Protein AF-A0A1G6Q5S9-F1 (afdb_monomer)

Foldseek 3Di:
DDAEDEQEAAPDPVSLVVLQVCLVPYHYEYEYEDEQAVVPPPPPDGHPPVVVVVVQVCCVPVVLVSSVVSSVVNPRPDRYHYYYDYDHPDD

Sequence (91 aa):
MYEEILVAFDGSETSDRALAEPLHVARLTCAHAIDIMAPFGRARACMPAALIAAYRERARTVVPESARSEAKARGADRETACPVLLVRGAS

Radius of gyration: 14.67 Å; Cα contacts (8 Å, |Δi|>4): 129; chains: 1; bounding box: 35×19×44 Å

pLDDT: mean 74.45, std 9.78, range [50.25, 89.31]

Secondary structure (DSSP, 8-state):
--SEEEEE--SSHHHHHHHHGGGGTSEEEEEEEEESSGGGTTS--PPPHHHHHHHHHHHHHHHHHHHHHHHHHTT--SPPB-PEEEEPPP-

Nearest PDB structures (foldseek):
  3hgm-assembly2_C  TM=7.382E-01  e=6.450E-04  Halomonas elongata
  6guo-assemb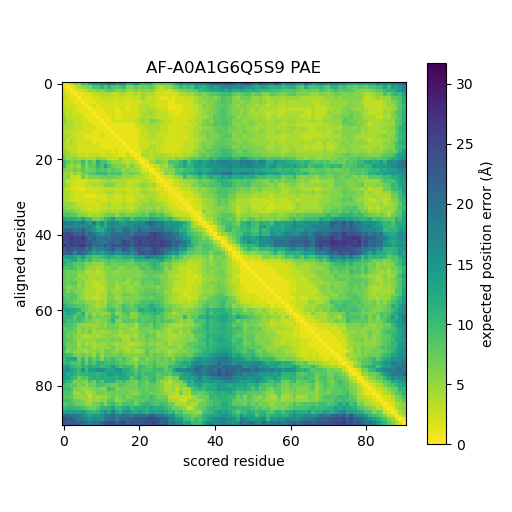ly1_A  TM=3.476E-01  e=1.527E+00  Aspergi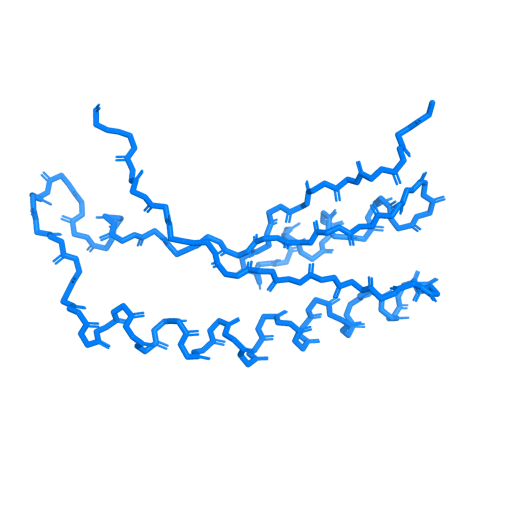llus nidulans FGSC A4
  6gug-assembly1_B  TM=3.258E-01  e=1.632E+00  Aspergillus fumigatus Af293
  6gur-assembly1_A  TM=3.431E-01  e=2.983E+00  Aspergillus fumigatus Af293
  6gug-assembly1_A  TM=2.761E-01  e=1.527E+00  Aspergillus fumigatus Af293

Solvent-accessible surface area (backbone atoms only — not comparable to full-atom values): 5434 Å² total; per-residue (Å²): 130,64,69,65,45,82,36,74,37,81,83,44,74,67,29,55,54,61,58,53,72,48,57,86,69,34,46,54,36,38,34,29,68,48,67,50,38,68,92,48,53,95,47,92,54,67,60,54,68,69,57,54,48,52,53,50,53,49,42,68,53,54,49,42,50,53,53,44,51,54,37,47,77,71,68,41,91,63,87,64,50,50,54,72,41,82,41,78,74,87,1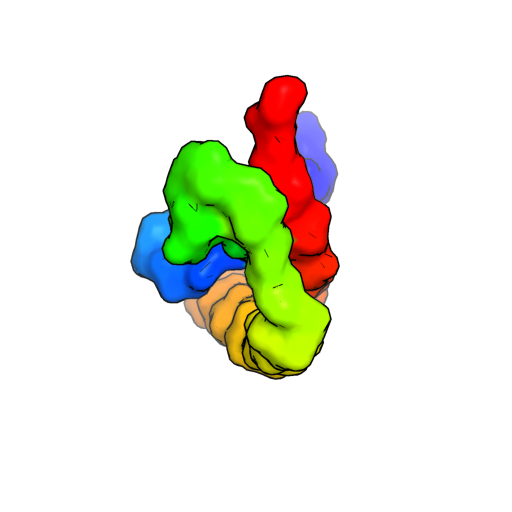27

InterPro domains:
  IPR014729 Rossmann-like alpha/beta/alpha sandwich fold [G3DSA:3.40.50.620] (1-81)

Mean predicted aligned error: 7.95 Å

Organism: NCBI:txid416944

Structure (mmCIF, N/CA/C/O backbone):
data_AF-A0A1G6Q5S9-F1
#
_entry.id   AF-A0A1G6Q5S9-F1
#
loop_
_atom_site.group_PDB
_atom_site.id
_atom_site.type_symbol
_atom_site.label_atom_id
_atom_site.label_alt_id
_atom_site.label_comp_id
_atom_site.label_asym_id
_atom_site.label_entity_id
_atom_sit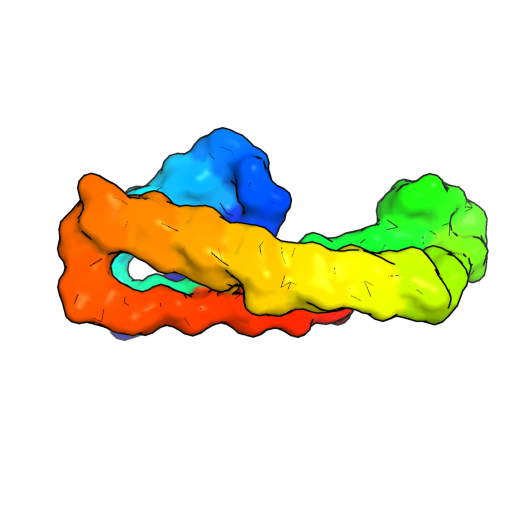e.label_seq_id
_atom_site.pdbx_PDB_ins_code
_atom_site.Cartn_x
_atom_site.Cartn_y
_atom_site.Cartn_z
_atom_site.occupancy
_atom_site.B_iso_or_equiv
_atom_site.auth_seq_id
_atom_site.auth_comp_id
_atom_site.auth_asym_id
_atom_site.auth_atom_id
_atom_site.pdbx_PDB_model_num
ATOM 1 N N . MET A 1 1 ? -22.053 -4.147 11.583 1.00 69.00 1 MET A N 1
ATOM 2 C CA . MET A 1 1 ? -20.849 -3.306 11.772 1.00 69.00 1 MET A CA 1
ATOM 3 C C . MET A 1 1 ? -19.729 -3.955 10.972 1.00 69.00 1 MET A C 1
ATOM 5 O O . MET A 1 1 ? -19.777 -5.171 10.840 1.00 69.00 1 MET A O 1
ATOM 9 N N . TYR A 1 2 ? -18.811 -3.197 10.370 1.00 74.56 2 TYR A N 1
ATOM 10 C CA . TYR A 1 2 ? -17.743 -3.789 9.554 1.00 74.56 2 TYR A CA 1
ATOM 11 C C . TYR A 1 2 ? -16.719 -4.491 10.448 1.00 74.56 2 TYR A C 1
ATOM 13 O O . TYR A 1 2 ? -16.241 -3.901 11.410 1.00 74.56 2 TYR A O 1
ATOM 21 N N . GLU A 1 3 ? -16.403 -5.747 10.143 1.00 79.25 3 GLU A N 1
ATOM 22 C CA . GLU A 1 3 ? -15.425 -6.529 10.910 1.00 79.25 3 GLU A CA 1
ATOM 23 C C . GLU A 1 3 ? -13.985 -6.203 10.490 1.00 79.25 3 GLU A C 1
ATOM 25 O O . GLU A 1 3 ? -13.081 -6.141 11.328 1.00 79.25 3 GLU A O 1
ATOM 30 N N . GLU A 1 4 ? -13.789 -5.935 9.198 1.00 83.50 4 GLU A N 1
ATOM 31 C CA . GLU A 1 4 ? -12.496 -5.654 8.585 1.00 83.50 4 GLU A CA 1
ATOM 32 C C . GLU A 1 4 ? -12.629 -4.573 7.503 1.00 83.50 4 GLU A C 1
ATOM 34 O O . GLU A 1 4 ? -13.604 -4.546 6.748 1.00 83.50 4 GLU A O 1
ATOM 3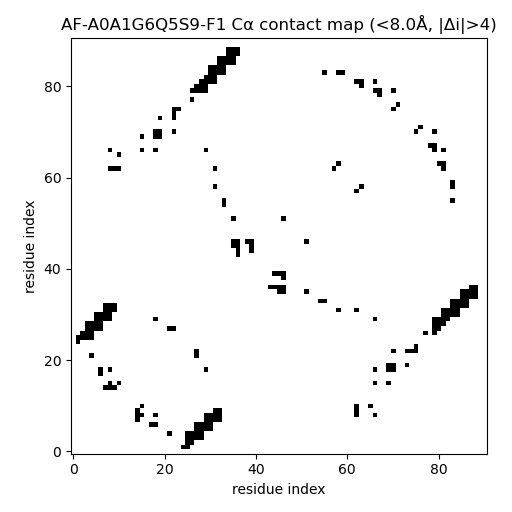9 N N . ILE A 1 5 ? -11.648 -3.672 7.441 1.00 85.25 5 ILE A N 1
ATOM 40 C CA . ILE A 1 5 ? -11.556 -2.584 6.467 1.00 85.25 5 ILE A CA 1
ATOM 41 C C . ILE A 1 5 ? -10.228 -2.712 5.718 1.00 85.25 5 ILE A C 1
ATOM 43 O O . ILE A 1 5 ? -9.170 -2.875 6.328 1.00 85.25 5 ILE A O 1
ATOM 47 N N . LEU A 1 6 ? -10.294 -2.618 4.388 1.00 86.44 6 LEU A N 1
ATOM 48 C CA . LEU A 1 6 ? -9.130 -2.551 3.510 1.00 86.44 6 LEU A CA 1
ATOM 49 C C . LEU A 1 6 ? -8.824 -1.088 3.168 1.00 86.44 6 LEU A C 1
ATOM 51 O O . LEU A 1 6 ? -9.675 -0.403 2.602 1.00 86.44 6 LEU A O 1
ATOM 55 N N . VAL A 1 7 ? -7.609 -0.626 3.460 1.00 86.62 7 VAL A N 1
ATOM 56 C CA . VAL A 1 7 ? -7.146 0.733 3.135 1.00 86.62 7 VAL A CA 1
ATOM 57 C C . VAL A 1 7 ? -6.044 0.676 2.085 1.00 86.62 7 VAL A C 1
ATOM 59 O O . VAL A 1 7 ? -5.024 0.015 2.268 1.00 86.62 7 VAL A O 1
ATOM 62 N N . ALA A 1 8 ? -6.226 1.393 0.978 1.00 88.00 8 ALA A N 1
ATOM 63 C CA . ALA A 1 8 ? -5.142 1.625 0.033 1.00 88.00 8 ALA A CA 1
ATOM 64 C C . ALA A 1 8 ? -4.119 2.583 0.659 1.00 88.00 8 ALA A C 1
ATOM 66 O O . ALA A 1 8 ? -4.482 3.665 1.117 1.00 88.00 8 ALA A O 1
ATOM 67 N N . PHE A 1 9 ? -2.852 2.179 0.679 1.00 86.00 9 PHE A N 1
ATOM 68 C CA . PHE A 1 9 ? -1.780 2.929 1.317 1.00 86.00 9 PHE A CA 1
ATOM 69 C C . PHE A 1 9 ? -0.623 3.125 0.345 1.00 86.00 9 PHE A C 1
ATOM 71 O O . PHE A 1 9 ? 0.013 2.157 -0.069 1.00 86.00 9 PHE A O 1
ATOM 78 N N . ASP A 1 10 ? -0.340 4.370 -0.025 1.00 84.44 10 ASP A N 1
ATOM 79 C CA . ASP A 1 10 ? 0.751 4.734 -0.935 1.00 84.44 10 ASP A CA 1
ATOM 80 C C . ASP A 1 10 ? 1.884 5.509 -0.240 1.00 84.44 10 ASP A C 1
ATOM 82 O O . ASP A 1 10 ? 2.912 5.769 -0.865 1.00 84.44 10 ASP A O 1
ATOM 86 N N . GLY A 1 11 ? 1.735 5.811 1.056 1.00 81.19 11 GLY A N 1
ATOM 87 C CA . GLY A 1 11 ? 2.691 6.590 1.846 1.00 81.19 11 GLY A CA 1
ATOM 88 C C . GLY A 1 11 ? 2.546 8.102 1.669 1.00 81.19 11 GLY A C 1
ATOM 89 O O . GLY A 1 11 ? 3.412 8.855 2.109 1.00 81.19 11 GLY A O 1
ATOM 90 N N . SER A 1 12 ? 1.488 8.561 0.997 1.00 85.50 12 SER A N 1
ATOM 91 C CA . SER A 1 12 ? 1.110 9.971 0.994 1.00 85.50 12 SER A CA 1
ATOM 92 C C . SER A 1 12 ? 0.450 10.362 2.317 1.00 85.50 12 SER A C 1
ATOM 94 O O . SER A 1 12 ? -0.233 9.548 2.943 1.00 85.50 12 SER A O 1
ATOM 96 N N . GLU A 1 13 ? 0.522 11.648 2.667 1.00 86.50 13 GLU A N 1
ATOM 97 C CA . GLU A 1 13 ? -0.157 12.204 3.849 1.00 86.50 13 GLU A CA 1
ATOM 98 C C . GLU A 1 13 ? -1.673 11.929 3.833 1.00 86.50 13 GLU A C 1
ATOM 100 O O . GLU A 1 13 ? -2.315 11.749 4.868 1.00 86.50 13 GLU A O 1
ATOM 105 N N . THR A 1 14 ? -2.270 11.871 2.638 1.00 89.31 14 THR A N 1
ATOM 106 C CA . THR A 1 14 ? -3.691 11.533 2.486 1.00 89.31 14 THR A CA 1
ATOM 107 C C . THR A 1 14 ? -3.948 10.076 2.860 1.00 89.31 14 THR A C 1
ATOM 109 O O . THR A 1 14 ? -4.910 9.791 3.572 1.00 89.31 14 THR A O 1
ATOM 112 N N . SER A 1 15 ? -3.076 9.161 2.432 1.00 86.12 15 SER A N 1
ATOM 113 C CA . SER A 1 15 ? -3.178 7.752 2.810 1.00 86.12 15 SER A CA 1
ATOM 114 C C . SER A 1 15 ? -2.905 7.511 4.300 1.00 86.12 15 SER A C 1
ATOM 116 O O . SER A 1 15 ? -3.566 6.662 4.894 1.00 86.12 15 SER A O 1
ATOM 118 N N . ASP A 1 16 ? -2.042 8.311 4.938 1.00 84.69 16 ASP A N 1
ATOM 119 C CA . ASP A 1 16 ? -1.806 8.253 6.390 1.00 84.69 16 ASP A CA 1
ATOM 120 C C . ASP A 1 16 ? -3.072 8.615 7.177 1.00 84.69 16 ASP A C 1
ATOM 122 O O . ASP A 1 16 ? -3.468 7.923 8.118 1.00 84.69 16 ASP A O 1
ATOM 126 N N . ARG A 1 17 ? -3.766 9.682 6.761 1.00 85.25 17 ARG A N 1
ATOM 127 C CA . ARG A 1 17 ? -5.051 10.068 7.365 1.00 85.25 17 ARG A CA 1
ATOM 128 C C . ARG A 1 17 ? -6.124 9.003 7.129 1.00 85.25 17 ARG A C 1
ATOM 130 O O . ARG A 1 17 ? -6.870 8.685 8.049 1.00 85.25 17 ARG A O 1
ATOM 137 N N . ALA A 1 18 ? -6.175 8.412 5.936 1.00 85.06 18 ALA A N 1
ATOM 138 C CA . ALA A 1 18 ? -7.124 7.343 5.623 1.00 85.06 18 ALA A CA 1
ATOM 139 C C . ALA A 1 18 ? -6.866 6.057 6.426 1.00 85.06 18 ALA A C 1
ATOM 141 O O . ALA A 1 18 ? -7.811 5.343 6.752 1.00 85.06 18 ALA A O 1
ATOM 142 N N . LEU A 1 19 ? -5.608 5.769 6.772 1.00 81.00 19 LEU A N 1
ATOM 143 C CA . LEU A 1 19 ? -5.248 4.648 7.640 1.00 81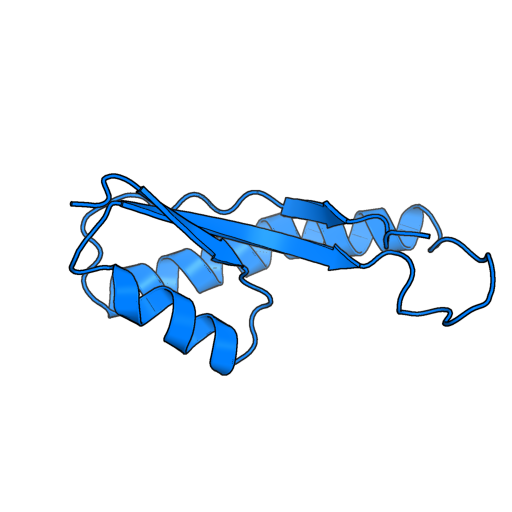.00 19 LEU A CA 1
ATOM 144 C C . LEU A 1 19 ? -5.687 4.882 9.093 1.00 81.00 19 LEU A C 1
ATOM 146 O O . LEU A 1 19 ? -5.950 3.921 9.808 1.00 81.00 19 LEU A O 1
ATOM 150 N N . ALA A 1 20 ? -5.787 6.142 9.519 1.00 77.44 20 ALA A N 1
ATOM 151 C CA . ALA A 1 20 ? -6.101 6.531 10.888 1.00 77.44 20 ALA A CA 1
ATOM 152 C C . ALA A 1 20 ? -7.588 6.447 11.257 1.00 77.44 20 ALA A C 1
ATOM 154 O O . ALA A 1 20 ? -7.932 5.968 12.335 1.00 77.44 20 ALA A O 1
ATOM 155 N N . GLU A 1 21 ? -8.456 6.935 10.371 1.00 77.50 21 GLU A N 1
ATOM 156 C CA . GLU A 1 21 ? -9.912 7.025 10.573 1.00 77.50 21 GLU A CA 1
ATOM 157 C C . GLU A 1 21 ? -10.572 5.703 11.029 1.00 77.50 21 GLU A C 1
ATOM 159 O O . GLU A 1 21 ? -11.381 5.722 11.960 1.00 77.50 21 GLU A O 1
ATOM 164 N N . PRO A 1 22 ? -10.246 4.528 10.452 1.00 68.25 22 PRO A N 1
ATOM 165 C CA . PRO A 1 22 ? -10.992 3.306 10.731 1.00 68.25 22 PRO A CA 1
ATOM 166 C C . PRO A 1 22 ? -10.469 2.518 11.944 1.00 68.25 22 PRO A C 1
ATOM 168 O O . PRO A 1 22 ? -11.113 1.546 12.350 1.00 68.25 22 PRO A O 1
ATOM 171 N N . LEU A 1 23 ? -9.336 2.919 12.548 1.00 66.31 23 LEU A N 1
ATOM 172 C CA . LEU A 1 23 ? -8.664 2.172 13.631 1.00 66.31 23 LEU A CA 1
ATOM 173 C C . LEU A 1 23 ? -9.554 1.980 14.867 1.00 66.31 23 LEU A C 1
ATOM 175 O O . LEU A 1 23 ? -9.335 1.058 15.648 1.00 66.31 23 LEU A O 1
ATOM 179 N N . HIS A 1 24 ? -10.567 2.828 15.047 1.00 68.06 24 HIS A N 1
ATOM 180 C CA . HIS A 1 24 ? -11.465 2.785 16.202 1.00 68.06 24 HIS A CA 1
ATOM 181 C C . HIS A 1 24 ? -12.731 1.948 15.973 1.00 68.06 24 HIS A C 1
ATOM 183 O O . HIS A 1 24 ? -13.500 1.748 16.913 1.00 68.06 24 HIS A O 1
ATOM 189 N N . VAL A 1 25 ? -12.969 1.459 14.748 1.00 73.50 25 VAL A N 1
ATOM 190 C CA . VAL A 1 25 ? -14.252 0.834 14.371 1.00 73.50 25 VAL A CA 1
ATOM 191 C C . VAL A 1 25 ? -14.140 -0.567 13.771 1.00 73.50 25 VAL A C 1
ATOM 193 O O . VAL A 1 25 ? -15.135 -1.289 13.801 1.00 73.50 25 VAL A O 1
ATOM 196 N N . ALA A 1 26 ? -12.976 -0.976 13.253 1.00 76.88 26 ALA A N 1
ATOM 197 C CA . ALA A 1 26 ? -12.785 -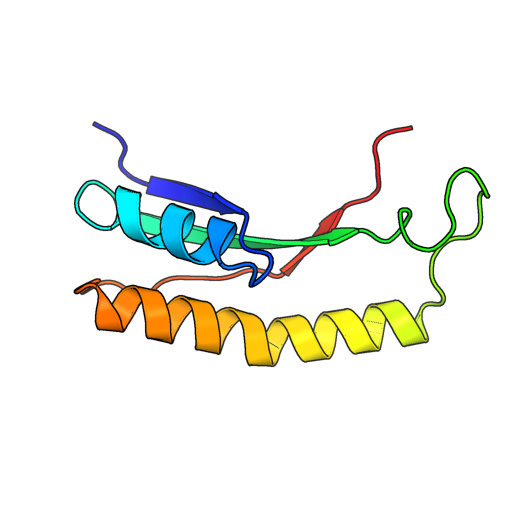2.300 12.650 1.00 76.88 26 ALA A CA 1
ATOM 198 C C . ALA A 1 26 ? -11.317 -2.760 12.685 1.00 76.88 26 ALA A C 1
ATOM 200 O O . ALA A 1 26 ? -10.407 -1.978 12.962 1.00 76.88 26 ALA A O 1
ATOM 201 N N . ARG A 1 27 ? -11.067 -4.039 12.363 1.00 77.31 27 ARG A N 1
ATOM 202 C CA . ARG A 1 27 ? -9.708 -4.497 12.028 1.00 77.31 27 ARG A CA 1
ATOM 203 C C . ARG A 1 27 ? -9.265 -3.861 10.713 1.00 77.31 27 ARG A C 1
ATOM 205 O O . ARG A 1 27 ? -10.068 -3.741 9.793 1.00 77.31 27 ARG A O 1
ATOM 212 N N . LEU A 1 28 ? -7.989 -3.502 10.618 1.00 79.00 28 LEU A N 1
ATOM 213 C CA . LEU A 1 28 ? -7.436 -2.855 9.435 1.00 79.00 28 LEU A CA 1
ATOM 214 C C . LEU A 1 28 ? -6.412 -3.729 8.725 1.00 79.00 28 LEU A C 1
ATOM 216 O O . LEU A 1 28 ? -5.449 -4.207 9.326 1.00 79.00 28 LEU A O 1
ATOM 220 N N . THR A 1 29 ? -6.615 -3.854 7.420 1.00 83.19 29 THR A N 1
ATOM 221 C CA . THR A 1 29 ? -5.646 -4.390 6.472 1.00 83.19 29 THR A CA 1
ATOM 222 C C . THR A 1 29 ? -5.299 -3.264 5.507 1.00 83.19 29 THR A C 1
ATOM 224 O O . THR A 1 29 ? -6.190 -2.623 4.955 1.00 83.19 29 THR A O 1
ATOM 227 N N . CYS A 1 30 ? -4.017 -2.981 5.304 1.00 82.31 30 CYS A N 1
ATOM 228 C CA . CYS A 1 30 ? -3.582 -2.013 4.303 1.00 82.31 30 CYS A CA 1
ATOM 229 C C . CYS A 1 30 ? -3.075 -2.717 3.046 1.00 82.31 30 CYS A C 1
ATOM 231 O O . CYS A 1 30 ? -2.642 -3.862 3.091 1.00 82.31 30 CYS A O 1
ATOM 233 N N . ALA A 1 31 ? -3.141 -2.058 1.898 1.00 86.19 31 ALA A N 1
ATOM 234 C CA . ALA A 1 31 ? -2.611 -2.593 0.654 1.00 86.19 31 ALA A CA 1
ATOM 235 C C . ALA A 1 31 ? -1.849 -1.516 -0.105 1.00 86.19 31 ALA A C 1
ATOM 237 O O . ALA A 1 31 ? -2.382 -0.440 -0.376 1.00 86.19 31 ALA A O 1
ATOM 238 N N . HIS A 1 32 ? -0.616 -1.836 -0.490 1.00 86.25 32 HIS A N 1
ATOM 239 C CA . HIS A 1 32 ? 0.209 -0.948 -1.296 1.00 86.25 32 HIS A CA 1
ATOM 240 C C . HIS A 1 32 ? 0.175 -1.363 -2.756 1.00 86.25 32 HIS A C 1
ATOM 242 O O . HIS A 1 32 ? 0.653 -2.444 -3.103 1.00 86.25 32 HIS A O 1
ATOM 248 N N . ALA A 1 33 ? -0.379 -0.509 -3.609 1.00 83.81 33 ALA A N 1
ATOM 249 C CA . ALA A 1 33 ? -0.441 -0.747 -5.041 1.00 83.81 33 ALA A CA 1
ATOM 250 C C . ALA A 1 33 ? 0.787 -0.160 -5.747 1.00 83.81 33 ALA A C 1
ATOM 252 O O . ALA A 1 33 ? 1.031 1.041 -5.680 1.00 83.81 33 ALA A O 1
ATOM 253 N N . ILE A 1 34 ? 1.522 -0.996 -6.482 1.00 80.88 34 ILE A N 1
ATOM 254 C CA . ILE A 1 34 ? 2.520 -0.524 -7.450 1.00 80.88 34 ILE A CA 1
ATOM 255 C C . ILE A 1 34 ? 1.836 -0.449 -8.813 1.00 80.88 34 ILE A C 1
ATOM 257 O O . ILE A 1 34 ? 1.499 -1.486 -9.398 1.00 80.88 34 ILE A O 1
ATOM 261 N N . ASP A 1 35 ? 1.649 0.770 -9.317 1.00 78.44 35 ASP A N 1
ATOM 262 C CA . ASP A 1 35 ? 1.185 1.002 -10.682 1.00 78.44 35 ASP A CA 1
ATOM 263 C C . ASP A 1 35 ? 2.346 0.808 -11.663 1.00 78.44 35 ASP A C 1
ATOM 265 O O . ASP A 1 35 ? 3.292 1.599 -11.723 1.00 78.44 35 ASP A O 1
ATOM 269 N N . ILE A 1 36 ? 2.283 -0.280 -12.433 1.00 74.12 36 ILE A N 1
ATOM 270 C CA . ILE A 1 36 ? 3.336 -0.643 -13.386 1.00 74.12 36 ILE A CA 1
ATOM 271 C C . ILE A 1 36 ? 3.161 -0.041 -14.784 1.00 74.12 36 ILE A C 1
ATOM 273 O O . ILE A 1 36 ? 4.007 -0.273 -15.650 1.00 74.12 36 ILE A O 1
ATOM 277 N N . MET A 1 37 ? 2.084 0.718 -14.996 1.00 67.38 37 MET A N 1
ATOM 278 C CA . MET A 1 37 ? 1.721 1.325 -16.277 1.00 67.38 37 MET A CA 1
ATOM 279 C C . MET A 1 37 ? 1.864 2.852 -16.250 1.00 67.38 37 MET A C 1
ATOM 281 O O . MET A 1 37 ? 2.321 3.437 -17.233 1.00 67.38 37 MET A O 1
ATOM 285 N N . ALA A 1 38 ? 1.548 3.502 -15.125 1.00 64.06 38 ALA A N 1
ATOM 286 C CA . ALA A 1 38 ? 1.602 4.960 -14.981 1.00 64.06 38 ALA A CA 1
ATOM 287 C C . ALA A 1 38 ? 2.934 5.633 -15.372 1.00 64.06 38 ALA A C 1
ATOM 289 O O . ALA A 1 38 ? 2.865 6.690 -16.005 1.00 64.06 38 ALA A O 1
ATOM 290 N N . PRO A 1 39 ? 4.136 5.078 -15.088 1.00 60.84 39 PRO A N 1
ATOM 291 C CA . PRO A 1 39 ? 5.385 5.785 -15.387 1.00 60.84 39 PRO A CA 1
ATOM 292 C C . PRO A 1 39 ? 5.631 6.011 -16.887 1.00 60.84 39 PRO A C 1
ATOM 294 O O . PRO A 1 39 ? 6.436 6.865 -17.248 1.00 60.84 39 PRO A O 1
ATOM 297 N N . PHE A 1 40 ? 4.955 5.256 -17.762 1.00 61.56 40 PHE A N 1
ATOM 298 C CA . PHE A 1 40 ? 5.167 5.287 -19.214 1.00 61.56 40 PHE A CA 1
ATOM 299 C C . PHE A 1 40 ? 3.966 5.851 -19.996 1.00 61.56 40 PHE A C 1
ATOM 301 O O . PHE A 1 40 ? 4.002 5.925 -21.228 1.00 61.56 40 PHE A O 1
ATOM 308 N N . GLY A 1 41 ? 2.908 6.300 -19.309 1.00 59.78 41 GLY A N 1
ATOM 309 C CA . GLY A 1 41 ? 1.701 6.840 -19.940 1.00 59.78 41 GLY A CA 1
ATOM 310 C C . GLY A 1 41 ? 0.983 5.829 -20.848 1.00 59.78 41 GLY A C 1
ATOM 311 O O . GLY A 1 41 ? 1.018 4.626 -20.621 1.00 59.78 41 GLY A O 1
ATOM 312 N N . ARG A 1 42 ? 0.327 6.307 -21.920 1.00 54.28 42 ARG A N 1
ATOM 313 C CA . ARG A 1 42 ? -0.358 5.456 -22.924 1.00 54.28 42 ARG A CA 1
ATOM 314 C C . ARG A 1 42 ? 0.587 4.591 -23.772 1.00 54.28 42 ARG A C 1
ATOM 316 O O . ARG A 1 42 ? 0.121 3.865 -24.653 1.00 54.28 42 ARG A O 1
ATOM 323 N N . ALA A 1 43 ? 1.899 4.669 -23.560 1.00 55.59 43 ALA A N 1
ATOM 324 C CA . ALA A 1 43 ? 2.818 3.769 -24.228 1.00 55.59 43 ALA A CA 1
ATOM 325 C C . ALA A 1 43 ? 2.666 2.372 -23.615 1.00 55.59 43 ALA A C 1
ATOM 327 O O . ALA A 1 43 ? 2.754 2.197 -22.406 1.00 55.59 43 ALA A O 1
ATOM 328 N N . ARG A 1 44 ? 2.502 1.350 -24.461 1.00 54.94 44 ARG A N 1
ATOM 329 C CA . ARG A 1 44 ? 2.487 -0.085 -24.099 1.00 54.94 44 ARG A CA 1
ATOM 330 C C . ARG A 1 44 ? 3.782 -0.586 -23.421 1.00 54.94 44 ARG A C 1
ATOM 332 O O . ARG A 1 44 ? 3.989 -1.793 -23.315 1.00 54.94 44 ARG A O 1
ATOM 339 N N . ALA A 1 45 ? 4.677 0.307 -23.009 1.00 60.06 45 ALA A N 1
ATOM 340 C CA . ALA A 1 45 ? 5.903 -0.036 -22.320 1.00 60.06 45 ALA A CA 1
ATOM 341 C C . ALA A 1 45 ? 5.569 -0.411 -20.871 1.00 60.06 45 ALA A C 1
ATOM 343 O O . ALA A 1 45 ? 5.245 0.435 -20.043 1.00 60.06 45 ALA A O 1
ATOM 344 N N . CYS A 1 46 ? 5.631 -1.709 -20.581 1.00 61.59 46 CYS A N 1
ATOM 345 C CA . CYS A 1 46 ? 5.635 -2.200 -19.212 1.00 61.59 46 CYS A CA 1
ATOM 346 C C . CYS A 1 46 ? 6.934 -1.759 -18.529 1.00 61.59 46 CYS A C 1
ATOM 348 O O . CYS A 1 46 ? 8.003 -1.766 -19.147 1.00 61.59 46 CYS A O 1
ATOM 350 N N . MET A 1 47 ? 6.849 -1.434 -17.242 1.00 71.19 47 MET A N 1
ATOM 351 C CA . MET A 1 47 ? 8.022 -1.173 -16.421 1.00 71.19 47 MET A CA 1
ATOM 352 C C . MET A 1 47 ? 9.041 -2.328 -16.505 1.00 71.19 47 MET A C 1
ATOM 354 O O . MET A 1 47 ? 8.648 -3.496 -16.406 1.00 71.19 47 MET A O 1
ATOM 358 N N . PRO A 1 48 ? 10.352 -2.045 -16.657 1.00 80.62 48 PRO A N 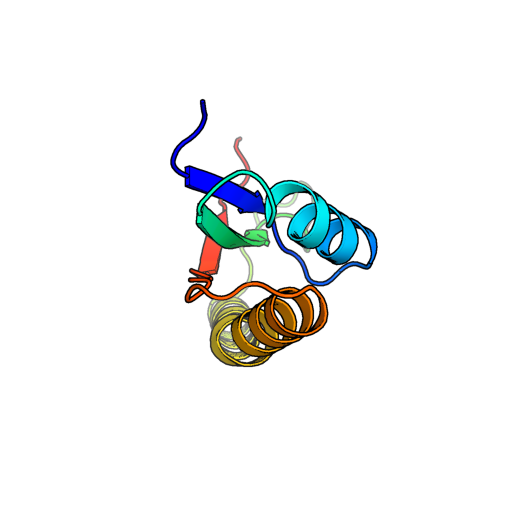1
ATOM 359 C CA . PRO A 1 48 ? 11.373 -3.085 -16.637 1.00 80.62 48 PRO A CA 1
ATOM 360 C C . PRO A 1 48 ? 11.292 -3.932 -15.364 1.00 80.62 48 PRO A C 1
ATOM 362 O O . PRO A 1 48 ? 11.103 -3.404 -14.267 1.00 80.62 48 PRO A O 1
ATOM 365 N N . ALA A 1 49 ? 11.499 -5.246 -15.490 1.00 82.06 49 ALA A N 1
ATOM 366 C CA . ALA A 1 49 ? 11.386 -6.182 -14.367 1.00 82.06 49 ALA A CA 1
ATOM 367 C C . ALA A 1 49 ? 12.294 -5.814 -13.178 1.00 82.06 49 ALA A C 1
ATOM 369 O O . ALA A 1 49 ? 11.886 -5.965 -12.029 1.00 82.06 49 ALA A O 1
ATOM 370 N N . ALA A 1 50 ? 13.490 -5.278 -13.448 1.00 84.00 50 ALA A N 1
ATOM 371 C CA . ALA A 1 50 ? 14.413 -4.801 -12.417 1.00 84.00 50 ALA A CA 1
ATOM 372 C C . ALA A 1 50 ? 13.833 -3.634 -11.600 1.00 84.00 50 ALA A C 1
ATOM 374 O O . ALA A 1 50 ? 13.991 -3.589 -10.384 1.00 84.00 50 ALA A O 1
ATOM 375 N N . LEU A 1 51 ? 13.103 -2.724 -12.249 1.00 82.94 51 LEU A N 1
ATOM 376 C CA . LEU A 1 51 ? 12.474 -1.596 -11.571 1.00 82.94 51 LEU A CA 1
ATOM 377 C C . LEU A 1 51 ? 11.253 -2.059 -10.758 1.00 82.94 51 LEU A C 1
ATOM 379 O O . LEU A 1 51 ? 11.103 -1.657 -9.609 1.00 82.94 51 LEU A O 1
ATOM 383 N N . ILE A 1 52 ? 10.453 -2.997 -11.283 1.00 82.88 52 ILE A N 1
ATOM 384 C CA . ILE A 1 52 ? 9.371 -3.647 -10.516 1.00 82.88 52 ILE A CA 1
ATOM 385 C C . ILE A 1 52 ? 9.934 -4.350 -9.272 1.00 82.88 52 ILE A C 1
ATOM 387 O O . ILE A 1 52 ? 9.334 -4.279 -8.198 1.00 82.88 52 ILE A O 1
ATOM 391 N N . ALA A 1 53 ? 11.076 -5.032 -9.397 1.00 85.81 53 ALA A N 1
ATOM 392 C CA . ALA A 1 53 ? 11.742 -5.679 -8.271 1.00 85.81 53 ALA A CA 1
ATOM 393 C C . ALA A 1 53 ? 12.187 -4.658 -7.212 1.00 85.81 53 ALA A C 1
ATOM 395 O O . ALA A 1 53 ? 11.888 -4.857 -6.038 1.00 85.81 53 ALA A O 1
ATOM 396 N N . ALA A 1 54 ? 12.789 -3.540 -7.628 1.00 84.38 54 ALA A N 1
ATOM 397 C CA . ALA A 1 54 ? 13.188 -2.463 -6.722 1.00 84.38 54 ALA A CA 1
ATOM 398 C C . ALA A 1 54 ? 11.987 -1.838 -5.985 1.00 84.38 54 ALA A C 1
ATOM 400 O O . ALA A 1 54 ? 12.032 -1.650 -4.769 1.00 84.38 54 ALA A O 1
ATOM 401 N N . TYR A 1 55 ? 10.876 -1.579 -6.686 1.00 82.94 55 TYR A N 1
ATOM 402 C CA . TYR A 1 55 ? 9.646 -1.097 -6.045 1.00 82.94 55 TYR A CA 1
ATOM 403 C C . TYR A 1 55 ? 9.074 -2.117 -5.061 1.00 82.94 55 TYR A C 1
ATOM 405 O O . TYR A 1 55 ? 8.665 -1.741 -3.967 1.00 82.94 55 TYR A O 1
ATOM 413 N N . ARG A 1 56 ? 9.075 -3.410 -5.407 1.00 84.25 56 ARG A N 1
ATOM 414 C CA . ARG A 1 56 ? 8.628 -4.477 -4.500 1.00 84.25 56 ARG A CA 1
ATOM 415 C C . ARG A 1 56 ? 9.495 -4.578 -3.255 1.00 84.25 56 ARG A C 1
ATOM 417 O O . ARG A 1 56 ? 8.954 -4.781 -2.176 1.00 84.25 56 ARG A O 1
ATOM 424 N N . GLU A 1 57 ? 10.809 -4.474 -3.397 1.00 84.81 57 GLU A N 1
ATOM 425 C CA . GLU A 1 57 ? 11.737 -4.508 -2.268 1.00 84.81 57 GLU A CA 1
ATOM 426 C C . GLU A 1 57 ? 11.480 -3.332 -1.326 1.00 84.81 57 GLU A C 1
ATOM 428 O O . GLU A 1 57 ? 11.238 -3.539 -0.138 1.00 84.81 57 GLU A O 1
ATOM 433 N N . ARG A 1 58 ? 11.396 -2.115 -1.874 1.00 79.19 58 ARG A N 1
ATOM 434 C CA . ARG A 1 58 ? 11.057 -0.914 -1.102 1.00 79.19 58 ARG A CA 1
ATOM 435 C C . ARG A 1 58 ? 9.682 -1.014 -0.439 1.00 79.19 58 ARG A C 1
ATOM 437 O O . ARG A 1 58 ? 9.524 -0.626 0.713 1.00 79.19 58 ARG A O 1
ATOM 444 N N . ALA A 1 59 ? 8.694 -1.557 -1.143 1.00 78.62 59 ALA A N 1
ATOM 445 C CA . ALA A 1 59 ? 7.346 -1.731 -0.620 1.00 78.62 59 ALA A CA 1
ATOM 446 C C . ALA A 1 59 ? 7.248 -2.839 0.440 1.00 78.62 59 ALA A C 1
ATOM 448 O O . ALA A 1 59 ? 6.315 -2.834 1.228 1.00 78.62 59 ALA A O 1
ATOM 449 N N . ARG A 1 60 ? 8.188 -3.791 0.500 1.00 78.06 60 ARG A N 1
ATOM 450 C CA . ARG A 1 60 ? 8.235 -4.807 1.567 1.00 78.06 60 ARG A CA 1
ATOM 451 C C . ARG A 1 60 ? 8.860 -4.290 2.857 1.00 78.06 60 ARG A C 1
ATOM 453 O O . ARG A 1 60 ? 8.618 -4.879 3.904 1.00 78.06 60 ARG A O 1
ATOM 460 N N . THR A 1 61 ? 9.672 -3.242 2.778 1.00 72.44 61 THR A N 1
ATOM 461 C CA . THR A 1 61 ? 10.397 -2.695 3.928 1.00 72.44 61 THR A CA 1
ATOM 462 C C . THR A 1 61 ? 9.711 -1.445 4.462 1.00 72.44 61 THR A C 1
ATOM 464 O O . THR A 1 61 ? 9.208 -1.449 5.580 1.00 72.44 61 THR A O 1
ATOM 467 N N . VAL A 1 62 ? 9.605 -0.409 3.633 1.00 72.00 62 VAL A N 1
ATOM 468 C CA . VAL A 1 62 ? 9.181 0.930 4.060 1.00 72.00 62 VAL A CA 1
ATOM 469 C C . VAL A 1 62 ? 7.689 0.982 4.376 1.00 72.00 62 VAL A C 1
ATOM 471 O O . VAL A 1 62 ? 7.294 1.581 5.368 1.00 72.00 62 VAL A O 1
ATOM 474 N N . VAL A 1 63 ? 6.858 0.337 3.555 1.00 71.62 63 VAL A N 1
ATOM 475 C CA . VAL A 1 63 ? 5.397 0.464 3.657 1.00 71.62 63 VAL A CA 1
ATOM 476 C C . VAL A 1 63 ? 4.821 -0.246 4.892 1.00 71.62 63 VAL A C 1
ATOM 478 O O . VAL A 1 63 ? 4.017 0.362 5.597 1.00 71.62 63 VAL A O 1
ATOM 481 N N . PRO A 1 64 ? 5.226 -1.485 5.235 1.00 71.50 64 PRO A N 1
ATOM 482 C CA . PRO A 1 64 ? 4.779 -2.110 6.472 1.00 71.50 64 PRO A CA 1
ATOM 483 C C . PRO A 1 64 ? 5.262 -1.352 7.705 1.00 71.50 64 PRO A C 1
ATOM 485 O O . PRO A 1 64 ? 4.529 -1.281 8.685 1.00 71.50 64 PRO A O 1
ATOM 488 N N . GLU A 1 65 ? 6.473 -0.790 7.675 1.00 76.81 65 GLU A N 1
ATOM 489 C CA . GLU A 1 65 ? 7.014 -0.029 8.800 1.00 76.81 65 GLU A CA 1
ATOM 490 C C . GLU A 1 65 ? 6.249 1.281 9.011 1.00 76.81 65 GLU A C 1
ATOM 492 O O . GLU A 1 65 ? 5.778 1.524 10.120 1.00 76.81 65 GLU A O 1
ATOM 497 N N . SER A 1 66 ? 6.034 2.073 7.956 1.00 74.88 66 SER A N 1
ATOM 498 C CA . SER A 1 66 ? 5.272 3.323 8.043 1.00 74.88 66 SER A CA 1
ATOM 499 C C . SER A 1 66 ? 3.826 3.077 8.473 1.00 74.88 66 SER A C 1
ATOM 501 O O . SER A 1 66 ? 3.348 3.720 9.403 1.00 74.88 66 SER A O 1
ATOM 503 N N . ALA A 1 67 ? 3.157 2.082 7.879 1.00 73.31 67 ALA A N 1
ATOM 504 C CA . ALA A 1 67 ? 1.777 1.746 8.216 1.00 73.31 67 ALA A CA 1
ATOM 505 C C . ALA A 1 67 ? 1.640 1.251 9.665 1.00 73.31 67 ALA A C 1
ATOM 507 O O . ALA A 1 67 ? 0.722 1.654 10.376 1.00 73.31 67 ALA A O 1
ATOM 508 N N . ARG A 1 68 ? 2.573 0.411 10.139 1.00 75.56 68 ARG A N 1
ATOM 509 C CA . ARG A 1 68 ? 2.597 -0.042 11.541 1.00 75.56 68 ARG A CA 1
ATOM 510 C C . ARG A 1 68 ? 2.893 1.101 12.502 1.00 75.56 68 ARG A C 1
ATOM 512 O O . ARG A 1 68 ? 2.295 1.144 13.573 1.00 75.56 68 ARG A O 1
ATOM 519 N N . SER A 1 69 ? 3.812 1.995 12.145 1.00 78.31 69 SER A N 1
ATOM 520 C CA . SER A 1 69 ? 4.185 3.128 12.989 1.00 78.31 69 SER A CA 1
ATOM 521 C C . SER A 1 69 ? 3.017 4.107 13.144 1.00 78.31 69 SER A C 1
ATOM 523 O O . SER A 1 69 ? 2.677 4.464 14.270 1.00 78.31 69 SER A O 1
ATOM 525 N N . GLU A 1 70 ? 2.325 4.443 12.050 1.00 74.25 70 GLU A N 1
ATOM 526 C CA . GLU A 1 70 ? 1.115 5.277 12.076 1.00 74.25 70 GLU A CA 1
ATOM 527 C C . GLU A 1 70 ? -0.037 4.606 12.833 1.00 74.25 70 GLU A C 1
ATOM 529 O O . GLU A 1 70 ? -0.651 5.224 13.704 1.00 74.25 70 GLU A O 1
ATOM 534 N N . ALA A 1 71 ? -0.299 3.320 12.574 1.00 72.12 71 ALA A N 1
ATOM 535 C CA . ALA A 1 71 ? -1.328 2.573 13.294 1.00 72.12 71 ALA A CA 1
ATOM 536 C C . ALA A 1 71 ? -1.048 2.550 14.809 1.00 72.12 71 ALA A C 1
ATOM 538 O O . ALA A 1 71 ? -1.942 2.805 15.619 1.00 72.12 71 ALA A O 1
ATOM 539 N N . LYS A 1 72 ? 0.211 2.319 15.206 1.00 75.12 72 LYS A N 1
ATOM 540 C CA . LYS A 1 72 ? 0.630 2.316 16.613 1.00 75.12 72 LYS A CA 1
ATOM 541 C C . LYS A 1 72 ? 0.534 3.700 17.252 1.00 75.12 72 LYS A C 1
ATOM 543 O O . LYS A 1 72 ? 0.040 3.806 18.372 1.00 75.12 72 LYS A O 1
ATOM 548 N N . ALA A 1 73 ? 0.972 4.754 16.560 1.00 76.94 73 ALA A N 1
ATOM 549 C CA . ALA A 1 73 ? 0.879 6.134 17.043 1.00 76.94 73 ALA A CA 1
ATOM 550 C C . ALA A 1 73 ? -0.569 6.552 17.348 1.00 76.94 73 ALA A C 1
ATOM 552 O O . ALA A 1 73 ? -0.804 7.429 18.176 1.00 76.94 73 ALA A O 1
ATOM 553 N N . ARG A 1 74 ? -1.538 5.890 16.710 1.00 72.31 74 ARG A N 1
ATOM 554 C CA . ARG A 1 74 ? -2.970 6.173 16.828 1.00 72.31 74 ARG A CA 1
ATOM 555 C C . ARG A 1 74 ? -3.742 5.127 17.637 1.00 72.31 74 ARG A C 1
ATOM 557 O O . ARG A 1 74 ? -4.970 5.124 17.618 1.00 72.31 74 ARG A O 1
ATOM 564 N N . GLY A 1 75 ? -3.034 4.274 18.382 1.00 66.25 75 GLY A N 1
ATOM 565 C CA . GLY A 1 75 ? -3.632 3.372 19.369 1.00 66.25 75 GLY A CA 1
ATOM 566 C C . GLY A 1 75 ? -4.217 2.083 18.793 1.00 66.25 75 GLY A C 1
ATOM 567 O O . GLY A 1 75 ? -5.113 1.496 19.394 1.00 66.25 75 GLY A O 1
ATOM 568 N N . ALA A 1 76 ? -3.745 1.628 17.631 1.00 65.81 76 ALA A N 1
ATOM 569 C CA . ALA A 1 76 ? -4.121 0.315 17.130 1.00 65.81 76 ALA A CA 1
ATOM 570 C C . ALA A 1 76 ? -3.476 -0.791 17.976 1.00 65.81 76 ALA A C 1
ATOM 572 O O . ALA A 1 76 ? -2.287 -1.079 17.854 1.00 65.81 76 ALA A O 1
ATOM 573 N N . ASP A 1 77 ? -4.289 -1.453 18.796 1.00 56.31 77 ASP A N 1
ATOM 574 C CA . ASP A 1 77 ? -3.868 -2.601 19.610 1.00 56.31 77 ASP A CA 1
ATOM 575 C C . ASP A 1 77 ? -3.668 -3.890 18.790 1.00 56.31 77 ASP A C 1
ATOM 577 O O . ASP A 1 77 ? -3.250 -4.919 19.323 1.00 56.31 77 ASP A O 1
ATOM 581 N N . ARG A 1 78 ? -4.008 -3.877 17.493 1.00 60.72 78 ARG A N 1
ATOM 582 C CA . ARG A 1 78 ? -4.020 -5.066 16.630 1.00 60.72 78 ARG A CA 1
ATOM 583 C C . ARG A 1 78 ? -3.036 -4.955 15.474 1.00 60.72 78 ARG A C 1
ATOM 585 O O . ARG A 1 78 ? -2.827 -3.889 14.901 1.00 60.72 78 ARG A O 1
ATOM 592 N N . GLU A 1 79 ? -2.460 -6.099 15.119 1.00 61.44 79 GLU A N 1
ATOM 593 C CA . GLU A 1 79 ? -1.481 -6.221 14.044 1.00 61.44 79 GLU A CA 1
ATOM 594 C C . GLU A 1 79 ? -2.084 -5.785 12.698 1.00 61.44 79 GLU A C 1
ATOM 596 O O . GLU A 1 79 ? -3.074 -6.349 12.235 1.00 61.44 79 GLU A O 1
ATOM 601 N N . THR A 1 80 ? -1.487 -4.760 12.083 1.00 66.44 80 THR A N 1
ATOM 602 C CA . THR A 1 80 ? -1.858 -4.280 10.746 1.00 66.44 80 THR A CA 1
ATOM 603 C C . THR A 1 80 ? -1.016 -5.015 9.704 1.00 66.44 80 THR A C 1
ATOM 605 O O . THR A 1 80 ? 0.218 -4.929 9.711 1.00 66.44 80 THR A O 1
ATOM 608 N N . ALA A 1 81 ? -1.675 -5.758 8.813 1.00 69.44 81 ALA A N 1
ATOM 609 C CA . ALA A 1 81 ? -1.031 -6.410 7.676 1.00 69.44 81 ALA A CA 1
ATOM 610 C C . ALA A 1 81 ? -1.019 -5.465 6.467 1.00 69.44 81 ALA A C 1
ATOM 612 O O . ALA A 1 81 ? -2.040 -4.853 6.167 1.00 69.44 81 ALA A O 1
ATOM 613 N N . CYS A 1 82 ? 0.119 -5.373 5.767 1.00 70.31 82 CYS A N 1
ATOM 614 C CA . CYS A 1 82 ? 0.271 -4.533 4.573 1.00 70.31 82 CYS A CA 1
ATOM 615 C C . CYS A 1 82 ? 0.839 -5.305 3.371 1.00 70.31 82 CYS A C 1
ATOM 617 O O . CYS A 1 82 ? 2.033 -5.199 3.074 1.00 70.31 82 CYS A O 1
ATOM 619 N N . PRO A 1 83 ? 0.046 -6.150 2.688 1.00 75.38 83 PRO A N 1
ATOM 620 C CA . PRO A 1 83 ? 0.462 -6.757 1.430 1.00 75.38 83 PRO A CA 1
ATOM 621 C C . PRO A 1 83 ? 0.784 -5.725 0.339 1.00 75.38 83 PRO A C 1
ATOM 623 O O . PRO A 1 83 ? 0.105 -4.712 0.166 1.00 75.38 83 PRO A O 1
ATOM 626 N N . VAL A 1 84 ? 1.798 -6.048 -0.466 1.00 74.75 84 VAL A N 1
ATOM 627 C CA . VAL A 1 84 ? 2.133 -5.320 -1.696 1.00 74.75 84 VAL A CA 1
ATOM 628 C C . VAL A 1 84 ? 1.389 -5.959 -2.864 1.00 74.75 84 VAL A C 1
ATOM 630 O O . VAL A 1 84 ? 1.616 -7.127 -3.190 1.00 74.75 84 VAL A O 1
ATOM 633 N N . LEU A 1 85 ? 0.529 -5.185 -3.516 1.00 73.19 85 LEU A N 1
ATOM 634 C CA . LEU A 1 85 ? -0.243 -5.580 -4.686 1.00 73.19 85 LEU A CA 1
ATOM 635 C C . LEU A 1 85 ? 0.378 -4.972 -5.948 1.00 73.19 85 LEU A C 1
ATOM 637 O O . LEU A 1 85 ? 0.687 -3.784 -6.009 1.00 73.19 85 LEU A O 1
ATOM 641 N N . LEU A 1 86 ? 0.548 -5.788 -6.988 1.00 63.78 86 LEU A N 1
ATOM 642 C CA . LEU A 1 86 ? 0.824 -5.260 -8.322 1.00 63.78 86 LEU A CA 1
ATOM 643 C C . LEU A 1 86 ? -0.498 -4.986 -9.021 1.00 63.78 86 LEU A C 1
ATOM 645 O O . LEU A 1 86 ? -1.276 -5.916 -9.236 1.00 63.78 86 LEU A O 1
ATOM 649 N N . VAL A 1 87 ? -0.718 -3.739 -9.423 1.00 67.38 87 VAL A N 1
ATOM 650 C CA . VAL A 1 87 ? -1.911 -3.367 -10.178 1.00 67.38 87 VAL A CA 1
ATOM 651 C C . VAL A 1 87 ? -1.522 -3.212 -11.640 1.00 67.38 87 VAL A C 1
ATOM 653 O O . VAL A 1 87 ? -0.691 -2.382 -12.005 1.00 67.38 87 VAL A O 1
ATOM 656 N N . ARG A 1 88 ? -2.121 -4.043 -12.495 1.00 57.31 88 ARG A N 1
ATOM 657 C CA . ARG A 1 88 ? -2.171 -3.773 -13.933 1.00 57.31 88 ARG A CA 1
ATOM 658 C C . ARG A 1 88 ? -3.326 -2.808 -14.153 1.00 57.31 88 ARG A C 1
ATOM 660 O O . ARG A 1 88 ? -4.456 -3.159 -13.827 1.00 57.31 88 ARG A O 1
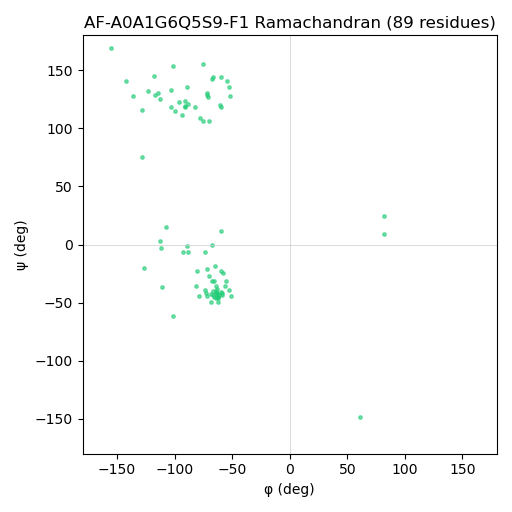ATOM 667 N N . GLY A 1 89 ? -3.044 -1.613 -14.670 1.00 54.34 89 GLY A N 1
ATOM 668 C CA . GLY A 1 89 ? -4.097 -0.679 -15.067 1.00 54.34 89 GLY A CA 1
ATOM 669 C C . GLY A 1 89 ? -5.090 -1.380 -15.997 1.00 54.34 89 GLY A C 1
ATOM 670 O O . GLY A 1 89 ? -4.673 -2.034 -16.958 1.00 54.34 89 GLY A O 1
ATOM 671 N N . ALA A 1 90 ? -6.383 -1.303 -15.674 1.00 55.56 90 ALA A N 1
ATOM 672 C CA . ALA A 1 90 ? -7.435 -1.832 -16.531 1.00 55.56 90 ALA A CA 1
ATOM 673 C C . ALA A 1 90 ? -7.359 -1.111 -17.884 1.00 55.56 90 ALA A C 1
ATOM 675 O O . ALA A 1 90 ? -7.435 0.117 -17.940 1.00 55.56 90 ALA A O 1
ATOM 676 N N . SER A 1 91 ? -7.112 -1.885 -18.941 1.00 50.25 91 SER A N 1
ATOM 677 C CA . SER A 1 91 ? -7.204 -1.438 -20.335 1.00 50.25 91 SER A CA 1
ATOM 678 C C . SER A 1 91 ? -8.606 -1.702 -20.850 1.00 50.25 91 SER A C 1
ATOM 680 O O . SER A 1 91 ? -9.119 -2.797 -20.523 1.00 50.25 91 SER A O 1
#